Protein AF-A0A0F9BMJ4-F1 (afdb_monomer_lite)

Secondary structure (DSSP, 8-state):
---TT----TT--EEEES--HHHHHHHHHHHHHTT-SS-SEEEEE-TT-SSSEEEEEEEETTEEEEEEEESSHHHHHHH-TT-

Structure (mmCIF, N/CA/C/O backbone):
data_AF-A0A0F9BMJ4-F1
#
_entry.id   AF-A0A0F9BMJ4-F1
#
loop_
_atom_site.group_PDB
_atom_site.id
_atom_site.type_symbol
_atom_site.label_atom_id
_atom_site.label_alt_id
_atom_site.label_comp_id
_atom_site.label_asym_id
_atom_site.label_entity_id
_atom_site.label_seq_id
_atom_site.pdbx_PDB_ins_code
_atom_site.Cartn_x
_atom_site.Cartn_y
_atom_site.Cartn_z
_atom_site.occupancy
_atom_site.B_iso_or_equiv
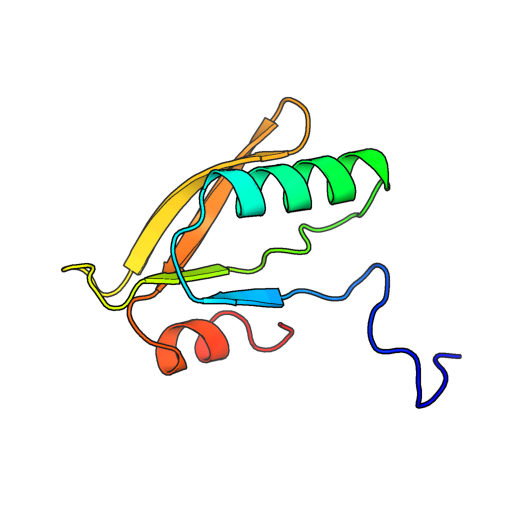_atom_site.auth_seq_id
_atom_site.auth_comp_id
_atom_site.auth_asym_id
_atom_site.auth_atom_id
_atom_site.pdbx_PDB_model_num
ATOM 1 N N . MET A 1 1 ? -11.735 -0.566 -24.012 1.00 65.75 1 MET A N 1
ATOM 2 C CA . MET A 1 1 ? -12.861 -0.598 -23.059 1.00 65.75 1 MET A CA 1
ATOM 3 C C . MET A 1 1 ? -12.570 -1.732 -22.099 1.00 65.75 1 MET A C 1
ATOM 5 O O . MET A 1 1 ? -11.985 -2.702 -22.558 1.00 65.75 1 MET A O 1
ATOM 9 N N . MET A 1 2 ? -12.845 -1.553 -20.810 1.00 71.31 2 MET A N 1
ATOM 10 C CA . MET A 1 2 ? -12.602 -2.573 -19.787 1.00 71.31 2 MET A CA 1
ATOM 11 C C . MET A 1 2 ? -13.752 -3.578 -19.830 1.00 71.31 2 MET A C 1
ATOM 13 O O . MET A 1 2 ? -14.907 -3.155 -19.898 1.00 71.31 2 MET A O 1
ATOM 17 N N . GLU A 1 3 ? -13.441 -4.867 -19.892 1.00 85.25 3 GLU A N 1
ATOM 18 C CA . GLU A 1 3 ? -14.458 -5.919 -19.924 1.00 85.25 3 GLU A CA 1
ATOM 19 C C . GLU A 1 3 ? -14.956 -6.216 -18.500 1.00 85.25 3 GLU A C 1
ATOM 21 O O . GLU A 1 3 ? -14.241 -5.978 -17.529 1.00 85.25 3 GLU A O 1
ATOM 26 N N . ASP A 1 4 ? -16.171 -6.755 -18.346 1.00 82.25 4 ASP A N 1
ATOM 27 C CA . ASP A 1 4 ? -16.780 -7.011 -17.022 1.00 82.25 4 ASP A CA 1
ATOM 28 C C . ASP A 1 4 ? -15.971 -7.988 -16.141 1.00 82.25 4 ASP A C 1
ATOM 30 O O . ASP A 1 4 ? -16.200 -8.078 -14.935 1.00 82.25 4 ASP A O 1
ATOM 34 N N . TYR A 1 5 ? -15.022 -8.731 -16.719 1.00 89.06 5 TYR A N 1
ATOM 35 C CA . TYR A 1 5 ? -14.141 -9.646 -15.991 1.00 89.06 5 TYR A CA 1
ATOM 36 C C . TYR A 1 5 ? -12.769 -9.051 -15.642 1.00 89.06 5 TYR A C 1
ATOM 38 O O . TYR A 1 5 ? -11.976 -9.718 -14.970 1.00 89.06 5 TYR A O 1
ATOM 46 N N . ASP A 1 6 ? -12.450 -7.837 -16.098 1.00 91.31 6 ASP A N 1
ATOM 47 C CA . ASP A 1 6 ? -11.159 -7.205 -15.836 1.00 91.31 6 ASP A CA 1
ATOM 48 C C . ASP A 1 6 ? -11.103 -6.720 -14.383 1.00 91.31 6 ASP A C 1
ATOM 50 O O . ASP A 1 6 ? -11.496 -5.607 -14.041 1.00 91.31 6 ASP A O 1
ATOM 54 N N . LEU A 1 7 ? -10.593 -7.584 -13.503 1.00 92.62 7 LEU A N 1
ATOM 55 C CA . LEU A 1 7 ? -10.495 -7.296 -12.070 1.00 92.62 7 LEU A CA 1
ATOM 56 C C . LEU A 1 7 ? -9.482 -6.187 -11.754 1.00 92.62 7 LEU A C 1
ATOM 58 O O . LEU A 1 7 ? -9.642 -5.480 -10.760 1.00 92.62 7 LEU A O 1
ATOM 62 N N . PHE A 1 8 ? -8.425 -6.061 -12.563 1.00 95.25 8 PHE A N 1
ATOM 63 C CA . PHE A 1 8 ? -7.309 -5.156 -12.301 1.00 95.25 8 PHE A CA 1
ATOM 64 C C . PHE A 1 8 ? -6.789 -4.494 -13.577 1.00 95.25 8 PHE A C 1
ATOM 66 O O . PHE A 1 8 ? -6.649 -5.137 -14.615 1.00 95.25 8 PHE A O 1
ATOM 73 N N . ASP A 1 9 ? -6.390 -3.232 -13.461 1.00 94.19 9 ASP A N 1
ATOM 74 C CA . ASP A 1 9 ? -5.650 -2.497 -14.478 1.00 94.19 9 ASP A CA 1
ATOM 75 C C . ASP A 1 9 ? -4.461 -1.727 -13.884 1.00 94.19 9 ASP A C 1
ATOM 77 O O . ASP A 1 9 ? -4.109 -1.821 -12.704 1.00 94.19 9 ASP A O 1
ATOM 81 N N . ARG A 1 10 ? -3.817 -0.921 -14.733 1.00 95.31 10 ARG A N 1
ATOM 82 C CA . ARG A 1 10 ? -2.684 -0.070 -14.347 1.00 95.31 10 ARG A CA 1
ATOM 83 C C . ARG A 1 10 ? -3.036 1.027 -13.331 1.00 95.31 10 ARG A C 1
ATOM 85 O O . ARG A 1 10 ? -2.120 1.637 -12.774 1.00 95.31 10 ARG A O 1
ATOM 92 N N . ASN A 1 11 ? -4.318 1.296 -13.098 1.00 94.81 11 ASN A N 1
ATOM 93 C CA . ASN A 1 11 ? -4.828 2.311 -12.181 1.00 94.81 11 ASN A CA 1
ATOM 94 C C . ASN A 1 11 ? -5.368 1.718 -10.874 1.00 94.81 11 ASN A C 1
ATOM 96 O O . ASN A 1 11 ? -5.492 2.468 -9.910 1.00 94.81 11 ASN A O 1
ATOM 100 N N . THR A 1 12 ? -5.628 0.407 -10.811 1.00 96.69 12 THR A N 1
ATOM 101 C CA . THR A 1 12 ? -6.084 -0.289 -9.602 1.00 96.69 12 THR A CA 1
ATOM 102 C C . THR A 1 12 ? -5.199 0.037 -8.410 1.00 96.69 12 THR A C 1
ATOM 104 O O . THR A 1 12 ? -3.990 -0.210 -8.437 1.00 96.69 12 THR A O 1
ATOM 107 N N . GLN A 1 13 ? -5.814 0.514 -7.337 1.00 97.75 13 GLN A N 1
ATOM 108 C CA . GLN A 1 13 ? -5.179 0.598 -6.035 1.00 97.75 13 GLN A CA 1
ATOM 109 C C . GLN A 1 13 ? -5.863 -0.374 -5.078 1.00 97.75 13 GLN A C 1
ATOM 111 O O . GLN A 1 13 ? -7.008 -0.747 -5.287 1.00 97.75 13 GLN A O 1
ATOM 116 N N . ALA A 1 14 ? -5.134 -0.815 -4.062 1.00 97.94 14 ALA A N 1
ATOM 117 C CA . ALA A 1 14 ? -5.583 -1.792 -3.094 1.00 97.94 14 ALA A CA 1
ATOM 118 C C . ALA A 1 14 ? -5.250 -1.335 -1.674 1.00 97.94 14 ALA A C 1
ATOM 120 O O . ALA A 1 14 ? -4.223 -0.694 -1.408 1.00 97.94 14 ALA A O 1
ATOM 121 N N . ILE A 1 15 ? -6.115 -1.732 -0.746 1.00 98.50 15 ILE A N 1
ATOM 122 C CA . ILE A 1 15 ? -5.914 -1.598 0.693 1.00 98.50 15 ILE A CA 1
ATOM 123 C C . ILE A 1 15 ? -5.401 -2.933 1.237 1.00 98.50 15 ILE A C 1
ATOM 125 O O . ILE A 1 15 ? -6.068 -3.961 1.128 1.00 98.50 15 ILE A O 1
ATOM 129 N N . ILE A 1 16 ? -4.225 -2.928 1.865 1.00 98.38 16 ILE A N 1
ATOM 130 C CA . ILE A 1 16 ? -3.619 -4.150 2.407 1.00 98.38 16 ILE A CA 1
ATOM 131 C C . ILE A 1 16 ? -4.035 -4.336 3.864 1.00 98.38 16 ILE A C 1
ATOM 133 O O . ILE A 1 16 ? -3.678 -3.537 4.729 1.00 98.38 16 ILE A O 1
ATOM 137 N N . TYR A 1 17 ? -4.766 -5.407 4.169 1.00 98.06 17 TYR A N 1
ATOM 138 C CA . TYR A 1 17 ? -5.116 -5.741 5.548 1.00 98.06 17 TYR A CA 1
ATOM 139 C C . TYR A 1 17 ? -4.003 -6.563 6.210 1.00 98.06 17 TYR A C 1
ATOM 141 O O . TYR A 1 17 ? -3.720 -7.693 5.819 1.00 98.06 17 TYR A O 1
ATOM 149 N N . GLY A 1 18 ? -3.387 -6.001 7.248 1.00 97.19 18 GLY A N 1
ATOM 150 C CA . GLY A 1 18 ? -2.228 -6.570 7.928 1.00 97.19 18 GLY A CA 1
ATOM 151 C C . GLY A 1 18 ? -0.912 -5.929 7.481 1.00 97.19 18 GLY A C 1
ATOM 152 O O . GLY A 1 18 ? -0.686 -5.635 6.310 1.00 97.19 18 GLY A O 1
ATOM 153 N N . PHE A 1 19 ? -0.003 -5.715 8.434 1.00 97.19 19 PHE A N 1
ATOM 154 C CA . PHE A 1 19 ? 1.244 -4.986 8.190 1.00 97.19 19 PHE A CA 1
ATOM 155 C C . PHE A 1 19 ? 2.368 -5.887 7.660 1.00 97.19 19 PHE A C 1
ATOM 157 O O . PHE A 1 19 ? 3.340 -6.186 8.351 1.00 97.19 19 PHE A O 1
ATOM 164 N N . GLN A 1 20 ? 2.216 -6.320 6.409 1.00 97.00 20 GLN A N 1
ATOM 165 C CA . GLN A 1 20 ? 3.135 -7.224 5.713 1.00 97.00 20 GLN A CA 1
ATOM 166 C C . GLN A 1 20 ? 4.208 -6.447 4.932 1.00 97.00 20 GLN A C 1
ATOM 168 O O . GLN A 1 20 ? 4.184 -6.402 3.704 1.00 97.00 20 GLN A O 1
ATOM 173 N N . VAL A 1 21 ? 5.166 -5.838 5.642 1.00 97.75 21 VAL A N 1
ATOM 174 C CA . VAL A 1 21 ? 6.190 -4.921 5.081 1.00 97.75 21 VAL A CA 1
ATOM 175 C C . VAL A 1 21 ? 6.852 -5.447 3.801 1.00 97.75 21 VAL A C 1
ATOM 177 O O . VAL A 1 21 ? 6.961 -4.727 2.813 1.00 97.75 21 VAL A O 1
ATOM 180 N N . ARG A 1 22 ? 7.254 -6.726 3.780 1.00 98.38 22 ARG A N 1
ATOM 181 C CA . ARG A 1 22 ? 7.915 -7.329 2.608 1.00 98.38 22 ARG A CA 1
ATOM 182 C C . ARG A 1 22 ? 6.983 -7.464 1.404 1.00 98.38 22 ARG A C 1
ATOM 184 O O . ARG A 1 22 ? 7.441 -7.309 0.280 1.00 98.38 22 ARG A O 1
ATOM 191 N N . ALA A 1 23 ? 5.710 -7.790 1.623 1.00 98.31 23 ALA A N 1
ATOM 192 C CA . ALA A 1 23 ? 4.736 -7.910 0.539 1.00 98.31 23 ALA A CA 1
ATOM 193 C C . ALA A 1 23 ? 4.403 -6.532 -0.043 1.00 98.31 23 ALA A C 1
ATOM 195 O O . ALA A 1 23 ? 4.404 -6.379 -1.258 1.00 98.31 23 ALA A O 1
ATOM 196 N N . ILE A 1 24 ? 4.231 -5.528 0.824 1.00 98.44 24 ILE A N 1
ATOM 197 C CA . ILE A 1 24 ? 4.011 -4.133 0.424 1.00 98.44 24 ILE A CA 1
ATOM 198 C C . ILE A 1 24 ? 5.159 -3.647 -0.465 1.00 98.44 24 ILE A C 1
ATOM 200 O O . ILE A 1 24 ? 4.905 -3.207 -1.580 1.00 98.44 24 ILE A O 1
ATOM 204 N N . GLN A 1 25 ? 6.415 -3.794 -0.024 1.00 98.69 25 GLN A N 1
ATOM 205 C CA . GLN A 1 25 ? 7.560 -3.357 -0.828 1.00 98.69 25 GLN A CA 1
ATOM 206 C C . GLN A 1 25 ? 7.629 -4.093 -2.171 1.00 98.69 25 GLN A C 1
ATOM 208 O O . GLN A 1 25 ? 7.826 -3.458 -3.195 1.00 98.69 25 GLN A O 1
ATOM 213 N N . ARG A 1 26 ? 7.373 -5.407 -2.203 1.00 98.69 26 ARG A N 1
ATOM 214 C CA . ARG A 1 26 ? 7.388 -6.181 -3.457 1.00 98.69 26 ARG A CA 1
ATOM 215 C C . ARG A 1 26 ? 6.302 -5.757 -4.446 1.00 98.69 26 ARG A C 1
ATOM 217 O O . ARG A 1 26 ? 6.549 -5.802 -5.646 1.00 98.69 26 ARG A O 1
ATOM 224 N N . MET A 1 27 ? 5.123 -5.353 -3.965 1.00 98.56 27 MET A N 1
ATOM 225 C CA . MET A 1 27 ? 4.085 -4.775 -4.827 1.00 98.56 27 MET A CA 1
ATOM 226 C C . MET A 1 27 ? 4.558 -3.447 -5.429 1.00 98.56 27 MET A C 1
ATOM 228 O O . MET A 1 27 ? 4.430 -3.250 -6.631 1.00 98.56 27 MET A O 1
ATOM 232 N N . LEU A 1 28 ? 5.182 -2.583 -4.623 1.00 98.69 28 LEU A N 1
ATOM 233 C CA . LEU A 1 28 ? 5.736 -1.306 -5.087 1.00 98.69 28 LEU A CA 1
ATOM 234 C C . LEU A 1 28 ? 6.894 -1.492 -6.078 1.00 98.69 28 LEU A C 1
ATOM 236 O O . LEU A 1 28 ? 6.969 -0.782 -7.078 1.00 98.69 28 LEU A O 1
ATOM 240 N N . ASP A 1 29 ? 7.774 -2.463 -5.832 1.00 98.69 29 ASP A N 1
ATOM 241 C CA . ASP A 1 29 ? 8.873 -2.802 -6.739 1.00 98.69 29 ASP A CA 1
ATOM 242 C C . ASP A 1 29 ? 8.326 -3.281 -8.092 1.00 98.69 29 ASP A C 1
ATOM 244 O O . ASP A 1 29 ? 8.785 -2.835 -9.146 1.00 98.69 29 ASP A O 1
ATOM 248 N N . PHE A 1 30 ? 7.308 -4.152 -8.069 1.00 98.62 30 PHE A N 1
ATOM 249 C CA . PHE A 1 30 ? 6.610 -4.603 -9.272 1.00 98.62 30 PHE A CA 1
ATOM 250 C C . PHE A 1 30 ? 5.979 -3.428 -10.023 1.00 98.62 30 PHE A C 1
ATOM 252 O O . PHE A 1 30 ? 6.206 -3.273 -11.222 1.00 98.62 30 PHE A O 1
ATOM 259 N N . ASP A 1 31 ? 5.249 -2.561 -9.319 1.00 98.56 31 ASP A N 1
ATOM 260 C CA . ASP A 1 31 ? 4.612 -1.387 -9.909 1.00 98.56 31 ASP A CA 1
ATOM 261 C C . ASP A 1 31 ? 5.626 -0.460 -10.599 1.00 98.56 31 ASP A C 1
ATOM 263 O O . ASP A 1 31 ? 5.373 0.030 -11.705 1.00 98.56 31 ASP A O 1
ATOM 267 N N . TYR A 1 32 ? 6.785 -0.251 -9.966 1.00 98.50 32 TYR A N 1
ATOM 268 C CA . TYR A 1 32 ? 7.871 0.562 -10.503 1.00 98.50 32 TYR A CA 1
ATOM 269 C C . TYR A 1 32 ? 8.464 -0.051 -11.778 1.00 98.50 32 TYR A C 1
ATOM 271 O O . TYR A 1 32 ? 8.604 0.641 -12.790 1.00 98.50 32 TYR A O 1
ATOM 279 N N . VAL A 1 33 ? 8.760 -1.357 -11.773 1.00 98.38 33 VAL A N 1
ATOM 280 C CA . VAL A 1 33 ? 9.275 -2.075 -12.955 1.00 98.38 33 VAL A CA 1
ATOM 281 C C . VAL A 1 33 ? 8.248 -2.080 -14.093 1.00 98.38 33 VAL A C 1
ATOM 283 O O . VAL A 1 33 ? 8.615 -1.904 -15.256 1.00 98.38 33 VAL A O 1
ATOM 286 N N . CYS A 1 34 ? 6.958 -2.182 -13.768 1.00 98.12 34 CYS A N 1
ATOM 287 C CA . CYS A 1 34 ? 5.851 -2.045 -14.716 1.00 98.12 34 CYS A CA 1
ATOM 288 C C . CYS A 1 34 ? 5.603 -0.600 -15.182 1.00 98.12 34 CYS A C 1
ATOM 290 O O . CYS A 1 34 ? 4.696 -0.375 -15.984 1.00 98.12 34 CYS A O 1
ATOM 292 N N . ARG A 1 35 ? 6.394 0.378 -14.716 1.00 97.88 35 ARG A N 1
ATOM 293 C CA . ARG A 1 35 ? 6.282 1.804 -15.064 1.00 97.88 35 ARG A CA 1
ATOM 294 C C . ARG A 1 35 ? 4.891 2.373 -14.787 1.00 97.88 35 ARG A C 1
ATOM 296 O O . ARG A 1 35 ? 4.368 3.180 -15.559 1.00 97.88 35 ARG A O 1
ATOM 303 N N . ARG A 1 36 ? 4.265 1.938 -13.694 1.00 98.12 36 ARG A N 1
ATOM 304 C CA . ARG A 1 36 ? 3.011 2.544 -13.248 1.00 98.12 36 ARG A CA 1
ATOM 305 C C . ARG A 1 36 ? 3.259 3.992 -12.851 1.00 98.12 36 ARG A C 1
ATOM 307 O O . ARG A 1 36 ? 4.328 4.355 -12.377 1.00 98.12 36 ARG A O 1
ATOM 314 N N . GLU A 1 37 ? 2.244 4.822 -13.036 1.00 96.31 37 GLU A N 1
ATOM 315 C CA . GLU A 1 37 ? 2.311 6.232 -12.637 1.00 96.31 37 GLU A CA 1
ATOM 316 C C . GLU A 1 37 ? 2.046 6.407 -11.138 1.00 96.31 37 GLU A C 1
ATOM 318 O O . GLU A 1 37 ? 2.429 7.416 -10.552 1.00 96.31 37 GLU A O 1
ATOM 323 N N . LYS A 1 38 ? 1.374 5.428 -10.515 1.00 95.19 38 LYS A N 1
ATOM 324 C CA . LYS A 1 38 ? 0.942 5.464 -9.117 1.00 95.19 38 LYS A CA 1
ATOM 325 C C . LYS A 1 38 ? 1.148 4.095 -8.456 1.00 95.19 38 LYS A C 1
ATOM 327 O O . LYS A 1 38 ? 0.946 3.082 -9.133 1.00 95.19 38 LYS A O 1
ATOM 332 N N . PRO A 1 39 ? 1.475 4.057 -7.152 1.00 97.56 39 PRO A N 1
ATOM 333 C CA . PRO A 1 39 ? 1.496 2.827 -6.370 1.00 97.56 39 PRO A CA 1
ATOM 334 C C . PRO A 1 39 ? 0.163 2.077 -6.384 1.00 97.56 39 PRO A C 1
ATOM 336 O O . PRO A 1 39 ? -0.894 2.683 -6.183 1.00 97.56 39 PRO A O 1
ATOM 339 N N . SER A 1 40 ? 0.224 0.754 -6.535 1.00 98.25 40 SER A N 1
ATOM 340 C CA . SER A 1 40 ? -0.921 -0.139 -6.328 1.00 98.25 40 SER A CA 1
ATOM 341 C C . SER A 1 40 ? -1.313 -0.236 -4.859 1.00 98.25 40 SER A C 1
ATOM 343 O O . SER A 1 40 ? -2.479 -0.433 -4.552 1.00 98.25 40 SER A O 1
ATOM 345 N N . VAL A 1 41 ? -0.379 -0.057 -3.925 1.00 98.44 41 VAL A N 1
ATOM 346 C CA . VAL A 1 41 ? -0.695 -0.022 -2.493 1.00 98.44 41 VAL A CA 1
ATOM 347 C C . VAL A 1 41 ? -1.126 1.392 -2.108 1.00 98.44 41 VAL A C 1
ATOM 349 O O . VAL A 1 41 ? -0.288 2.283 -1.984 1.00 98.44 41 VAL A O 1
ATOM 352 N N . ALA A 1 42 ? -2.427 1.598 -1.890 1.00 98.31 42 ALA A N 1
ATOM 353 C CA . ALA A 1 42 ? -2.957 2.884 -1.429 1.00 98.31 42 ALA A CA 1
ATOM 354 C C . ALA A 1 42 ? -2.677 3.113 0.060 1.00 98.31 42 ALA A C 1
ATOM 356 O O . ALA A 1 42 ? -2.238 4.190 0.463 1.00 98.31 42 ALA A O 1
ATOM 357 N N . CYS A 1 43 ? -2.945 2.096 0.882 1.00 98.62 43 CYS A N 1
ATOM 358 C CA . CYS A 1 43 ? -2.717 2.138 2.321 1.00 98.62 43 CYS A CA 1
ATOM 359 C C . CYS A 1 43 ? -2.696 0.734 2.938 1.00 98.62 43 CYS A C 1
ATOM 361 O O . CYS A 1 43 ? -2.965 -0.273 2.278 1.00 98.62 43 CYS A O 1
ATOM 363 N N . VAL A 1 44 ? -2.391 0.680 4.234 1.00 98.69 44 VAL A N 1
ATOM 364 C CA . VAL A 1 44 ? -2.402 -0.545 5.039 1.00 98.69 44 VAL A CA 1
ATOM 365 C C . VAL A 1 44 ? -3.384 -0.396 6.194 1.00 98.69 44 VAL A C 1
ATOM 367 O O . VAL A 1 44 ? -3.489 0.672 6.792 1.00 98.69 44 VAL A O 1
ATOM 370 N N . ILE A 1 45 ? -4.055 -1.476 6.580 1.00 98.62 45 ILE A N 1
ATOM 371 C CA . ILE A 1 45 ? -4.816 -1.550 7.827 1.00 98.62 45 ILE A CA 1
ATOM 372 C C . ILE A 1 45 ? -4.036 -2.384 8.846 1.00 98.62 45 ILE A C 1
ATOM 374 O O . ILE A 1 45 ? -3.675 -3.531 8.584 1.00 98.62 45 ILE A O 1
ATOM 378 N N . ARG A 1 46 ? -3.794 -1.828 10.038 1.00 98.38 46 ARG A N 1
ATOM 379 C CA . ARG A 1 46 ? -3.176 -2.525 11.179 1.00 98.38 46 ARG A CA 1
ATOM 380 C C . ARG A 1 46 ? -4.000 -2.274 12.450 1.00 98.38 46 ARG A C 1
ATOM 382 O O . ARG A 1 46 ? -3.731 -1.303 13.156 1.00 98.38 46 ARG A O 1
ATOM 389 N N . PRO A 1 47 ? -4.969 -3.144 12.790 1.00 97.75 47 PRO A N 1
ATOM 390 C CA . PRO A 1 47 ? -5.882 -2.916 13.919 1.00 97.75 47 PRO A CA 1
ATOM 391 C C . PRO A 1 47 ? -5.204 -2.917 15.292 1.00 97.75 47 PRO A C 1
ATOM 393 O O . PRO A 1 47 ? -5.670 -2.262 16.221 1.00 97.75 47 PRO A O 1
ATOM 396 N N . THR A 1 48 ? -4.084 -3.633 15.413 1.00 96.94 48 THR A N 1
ATOM 397 C CA . THR A 1 48 ? -3.333 -3.811 16.664 1.00 96.94 48 THR A CA 1
ATOM 398 C C . THR A 1 48 ? -2.528 -2.581 17.082 1.00 96.94 48 THR A C 1
ATOM 400 O O . THR A 1 48 ? -1.947 -2.569 18.163 1.00 96.94 48 THR A O 1
ATOM 403 N N . GLN A 1 49 ? -2.467 -1.538 16.249 1.00 96.69 49 GLN A N 1
ATOM 404 C CA . GLN A 1 49 ? -1.697 -0.338 16.563 1.00 96.69 49 GLN A CA 1
ATOM 405 C C . GLN A 1 49 ? -2.433 0.589 17.548 1.00 96.69 49 GLN A C 1
ATOM 407 O O . GLN A 1 49 ? -3.665 0.673 17.562 1.00 96.69 49 GLN A O 1
ATOM 412 N N . ALA A 1 50 ? -1.672 1.321 18.367 1.00 96.56 50 ALA A N 1
ATOM 413 C CA . ALA A 1 50 ? -2.240 2.242 19.353 1.00 96.56 50 ALA A CA 1
ATOM 414 C C . ALA A 1 50 ? -2.920 3.449 18.680 1.00 96.56 50 ALA A C 1
ATOM 416 O O . ALA A 1 50 ? -4.115 3.675 18.887 1.00 96.56 50 ALA A O 1
ATOM 417 N N . ALA A 1 51 ? -2.176 4.171 17.835 1.00 97.75 51 ALA A N 1
ATOM 418 C CA . ALA A 1 51 ? -2.633 5.377 17.145 1.00 97.75 51 ALA A CA 1
ATOM 419 C C . ALA A 1 51 ? -3.680 5.090 16.053 1.00 97.75 51 ALA A C 1
ATOM 421 O O . ALA A 1 51 ? -3.697 4.023 15.444 1.00 97.75 51 ALA A O 1
ATOM 422 N N . ALA A 1 52 ? -4.542 6.063 15.752 1.00 97.69 52 ALA A N 1
ATOM 423 C CA . ALA A 1 52 ? -5.513 5.930 14.661 1.00 97.69 52 ALA A CA 1
ATOM 424 C C . ALA A 1 52 ? -4.835 5.849 13.278 1.00 97.69 52 ALA A C 1
ATOM 426 O O . ALA A 1 52 ? -5.295 5.109 12.404 1.00 97.69 52 ALA A O 1
ATOM 427 N N . VAL A 1 53 ? -3.730 6.582 13.115 1.00 98.25 53 VAL A N 1
ATOM 428 C CA . VAL A 1 53 ? -2.932 6.672 11.890 1.00 98.25 53 VAL A CA 1
ATOM 429 C C . VAL A 1 53 ? -1.458 6.510 12.248 1.00 98.25 53 VAL A C 1
ATOM 431 O O . VAL A 1 53 ? -0.985 7.071 13.235 1.00 98.25 53 VAL A O 1
ATOM 434 N N . ALA A 1 54 ? -0.739 5.747 11.438 1.00 98.06 54 ALA A N 1
ATOM 435 C CA . ALA A 1 54 ? 0.712 5.669 11.426 1.00 98.06 54 ALA A CA 1
ATOM 436 C C . ALA A 1 54 ? 1.204 5.724 9.974 1.00 98.06 54 ALA A C 1
ATOM 438 O O . ALA A 1 54 ? 0.409 5.731 9.036 1.00 98.06 54 ALA A O 1
ATOM 439 N N . TYR A 1 55 ? 2.518 5.743 9.791 1.00 98.00 55 TYR A N 1
ATOM 440 C CA . TYR A 1 55 ? 3.143 5.867 8.482 1.00 98.00 55 TYR A CA 1
ATOM 441 C C . TYR A 1 55 ? 4.257 4.834 8.339 1.00 98.00 55 TYR A C 1
ATOM 443 O O . TYR A 1 55 ? 5.013 4.591 9.281 1.00 98.00 55 TYR A O 1
ATOM 451 N N . HIS A 1 56 ? 4.345 4.216 7.166 1.00 98.06 56 HIS A N 1
ATOM 452 C CA . HIS A 1 56 ? 5.405 3.286 6.807 1.00 98.06 56 HIS A CA 1
ATOM 453 C C . HIS A 1 56 ? 6.249 3.881 5.685 1.00 98.06 56 HIS A C 1
ATOM 455 O O . HIS A 1 56 ? 5.734 4.180 4.613 1.00 98.06 56 HIS A O 1
ATOM 461 N N . LYS A 1 57 ? 7.548 4.041 5.934 1.00 98.44 57 LYS A N 1
ATOM 462 C CA . LYS A 1 57 ? 8.518 4.391 4.898 1.00 98.44 57 LYS A CA 1
ATOM 463 C C . LYS A 1 57 ? 8.768 3.175 3.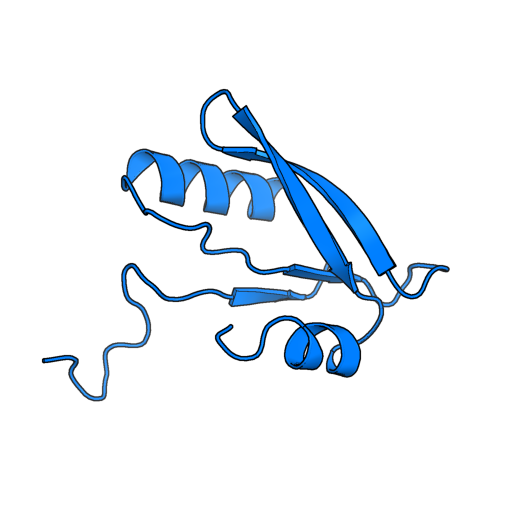999 1.00 98.44 57 LYS A C 1
ATOM 465 O O . LYS A 1 57 ? 9.085 2.105 4.515 1.00 98.44 57 LYS A O 1
ATOM 470 N N . ALA A 1 58 ? 8.649 3.370 2.693 1.00 98.25 58 ALA A N 1
ATOM 471 C CA . ALA A 1 58 ? 8.893 2.380 1.648 1.00 98.25 58 ALA A CA 1
ATOM 472 C C . ALA A 1 58 ? 9.683 3.021 0.495 1.00 98.25 58 ALA A C 1
ATOM 474 O O . ALA A 1 58 ? 9.940 4.226 0.514 1.00 98.25 58 ALA A O 1
ATOM 475 N N . PHE A 1 59 ? 10.058 2.233 -0.509 1.00 98.38 59 PHE A N 1
ATOM 476 C CA . PHE A 1 59 ? 10.765 2.714 -1.695 1.00 98.38 59 PHE A CA 1
ATOM 477 C C . PHE A 1 59 ? 9.906 2.611 -2.957 1.00 98.38 59 PHE A C 1
ATOM 479 O O . PHE A 1 59 ? 9.155 1.654 -3.138 1.00 98.38 59 PHE A O 1
ATOM 486 N N . TRP A 1 60 ? 10.054 3.593 -3.841 1.00 98.19 60 TRP A N 1
ATOM 487 C CA . TRP A 1 60 ? 9.536 3.619 -5.202 1.00 98.19 60 TRP A CA 1
ATOM 488 C C . TRP A 1 60 ? 10.712 3.803 -6.163 1.00 98.19 60 TRP A C 1
ATOM 490 O O . TRP A 1 60 ? 11.202 4.918 -6.388 1.00 98.19 60 TRP A O 1
ATOM 500 N N . GLY A 1 61 ? 11.240 2.683 -6.658 1.00 96.31 61 GLY A N 1
ATOM 501 C CA . GLY A 1 61 ? 12.569 2.663 -7.262 1.00 96.31 61 GLY A CA 1
ATOM 502 C C . GLY A 1 61 ? 13.615 3.104 -6.238 1.00 96.31 61 GLY A C 1
ATOM 503 O O . GLY A 1 61 ? 13.719 2.530 -5.160 1.00 96.31 61 GLY A O 1
ATOM 504 N N . SER A 1 62 ? 14.368 4.156 -6.551 1.00 96.44 62 SER A N 1
ATOM 505 C CA . SER A 1 62 ? 15.370 4.732 -5.644 1.00 96.44 62 SER A CA 1
ATOM 506 C C . SER A 1 62 ? 14.826 5.801 -4.687 1.00 96.44 62 SER A C 1
ATOM 508 O O . SER A 1 62 ? 15.584 6.303 -3.861 1.00 96.44 62 SER A O 1
ATOM 510 N N . HIS A 1 63 ? 13.555 6.200 -4.807 1.00 97.12 63 HIS A N 1
ATOM 511 C CA . HIS A 1 63 ? 12.980 7.292 -4.016 1.00 97.12 63 HIS A CA 1
ATOM 512 C C . HIS A 1 63 ? 12.236 6.755 -2.795 1.00 97.12 63 HIS A C 1
ATOM 514 O O . HIS A 1 63 ? 11.474 5.798 -2.904 1.00 97.12 63 HIS A O 1
ATOM 520 N N . GLU A 1 64 ? 12.410 7.391 -1.638 1.00 97.94 64 GLU A N 1
ATOM 521 C CA . GLU A 1 64 ? 11.609 7.070 -0.456 1.00 97.94 64 GLU A CA 1
ATOM 522 C C . GLU A 1 64 ? 10.196 7.651 -0.585 1.00 97.94 64 GLU A C 1
ATOM 524 O O . GLU A 1 64 ? 10.014 8.821 -0.923 1.00 97.94 64 GLU A O 1
ATOM 529 N N . ILE A 1 65 ? 9.195 6.836 -0.265 1.00 98.00 65 ILE A N 1
ATOM 530 C CA . ILE A 1 65 ? 7.787 7.223 -0.177 1.00 98.00 65 ILE A CA 1
ATOM 531 C C . ILE A 1 65 ? 7.205 6.810 1.175 1.00 98.00 65 ILE A C 1
ATOM 533 O O . ILE A 1 65 ? 7.790 6.024 1.925 1.00 98.00 65 ILE A O 1
ATOM 537 N N . VAL A 1 66 ? 6.024 7.336 1.489 1.00 98.06 66 VAL A N 1
ATOM 538 C CA . VAL A 1 66 ? 5.303 7.015 2.719 1.00 98.06 66 VAL A CA 1
ATOM 539 C C . VAL A 1 66 ? 3.962 6.375 2.384 1.00 98.06 66 VAL A C 1
ATOM 541 O O . VAL A 1 66 ? 3.154 6.957 1.669 1.00 98.06 66 VAL A O 1
ATOM 544 N N . VAL A 1 67 ? 3.713 5.197 2.955 1.00 98.31 67 VAL A N 1
ATOM 545 C CA . VAL A 1 67 ? 2.433 4.488 2.889 1.00 98.31 67 VAL A CA 1
ATOM 546 C C . VAL A 1 67 ? 1.682 4.694 4.212 1.00 98.31 67 VAL A C 1
ATOM 548 O O . VAL A 1 67 ? 2.221 4.357 5.275 1.00 98.31 67 VAL A O 1
ATOM 551 N N . PRO A 1 68 ? 0.455 5.245 4.200 1.00 98.44 68 PRO A N 1
ATOM 552 C CA . PRO A 1 68 ? -0.329 5.424 5.416 1.00 98.44 68 PRO A CA 1
ATOM 553 C C . PRO A 1 68 ? -0.825 4.080 5.966 1.00 98.44 68 PRO A C 1
ATOM 555 O O . PRO A 1 68 ? -1.167 3.158 5.222 1.00 98.44 68 PRO A O 1
ATOM 558 N N . ILE A 1 69 ? -0.877 3.978 7.294 1.00 98.69 69 ILE A N 1
ATOM 559 C CA . ILE A 1 69 ? -1.364 2.807 8.024 1.00 98.69 69 ILE A CA 1
ATOM 560 C C . ILE A 1 69 ? -2.519 3.226 8.928 1.00 98.69 69 ILE A C 1
ATOM 562 O O . ILE A 1 69 ? -2.322 3.909 9.936 1.00 98.69 69 ILE A O 1
ATOM 566 N N . TYR A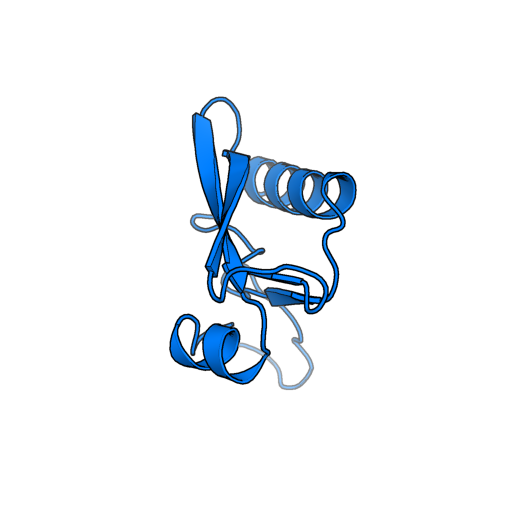 1 70 ? -3.721 2.762 8.623 1.00 98.75 70 TYR A N 1
ATOM 567 C CA . TYR A 1 70 ? -4.922 3.054 9.394 1.00 98.75 70 TYR A CA 1
ATOM 568 C C . TYR A 1 70 ? -5.241 1.948 10.391 1.00 98.75 70 TYR A C 1
ATOM 570 O O . TYR A 1 70 ? -4.997 0.765 10.156 1.00 98.75 70 TYR A O 1
ATOM 578 N N . LYS A 1 71 ? -5.824 2.329 11.529 1.00 98.62 71 LYS A N 1
ATOM 579 C CA . LYS A 1 71 ? -6.282 1.357 12.528 1.00 98.62 71 LYS A CA 1
ATOM 580 C C . LYS A 1 71 ? -7.553 0.629 12.085 1.00 98.62 71 LYS A C 1
ATOM 582 O O . LYS A 1 71 ? -7.744 -0.532 12.430 1.00 98.62 71 LYS A O 1
ATOM 587 N N . THR A 1 72 ? -8.425 1.301 11.334 1.00 98.44 72 THR A N 1
ATOM 588 C CA . THR A 1 72 ? -9.746 0.782 10.959 1.00 98.44 72 THR A CA 1
ATOM 589 C C . THR A 1 72 ? -9.976 0.863 9.456 1.00 98.44 72 THR A C 1
ATOM 591 O O . THR A 1 72 ? -9.452 1.751 8.781 1.00 98.44 72 THR A O 1
ATOM 594 N N . LEU A 1 73 ? -10.818 -0.040 8.945 1.00 97.88 73 LEU A N 1
ATOM 595 C CA . LEU A 1 73 ? -11.272 -0.015 7.553 1.00 97.88 73 LEU A CA 1
ATOM 596 C C . LEU A 1 73 ? -11.985 1.298 7.215 1.00 97.88 73 LEU A C 1
ATOM 598 O O . LEU A 1 73 ? -11.728 1.880 6.170 1.00 97.88 73 LEU A O 1
ATOM 602 N N . GLN A 1 74 ? -12.816 1.806 8.129 1.00 98.12 74 GLN A N 1
ATOM 603 C CA . GLN A 1 74 ? -13.560 3.051 7.929 1.00 98.12 74 GLN A CA 1
ATOM 604 C C . GLN A 1 74 ? -12.640 4.260 7.689 1.00 98.12 74 GLN A C 1
ATOM 606 O O . GLN A 1 74 ? -12.946 5.112 6.859 1.00 98.12 74 GLN A O 1
ATOM 611 N N . LEU A 1 75 ? -11.498 4.333 8.386 1.00 98.12 75 LEU A N 1
ATOM 612 C CA . LEU A 1 75 ? -10.493 5.370 8.141 1.00 98.12 75 LEU A CA 1
ATOM 613 C C . LEU A 1 75 ? -9.821 5.192 6.776 1.00 98.12 75 LEU A C 1
ATOM 615 O O . LEU A 1 75 ? -9.632 6.181 6.072 1.00 98.12 75 LEU A O 1
ATOM 619 N N . ALA A 1 76 ? -9.492 3.955 6.401 1.00 98.38 76 ALA A N 1
ATOM 620 C CA . ALA A 1 76 ? -8.848 3.654 5.128 1.00 98.38 76 ALA A CA 1
ATOM 621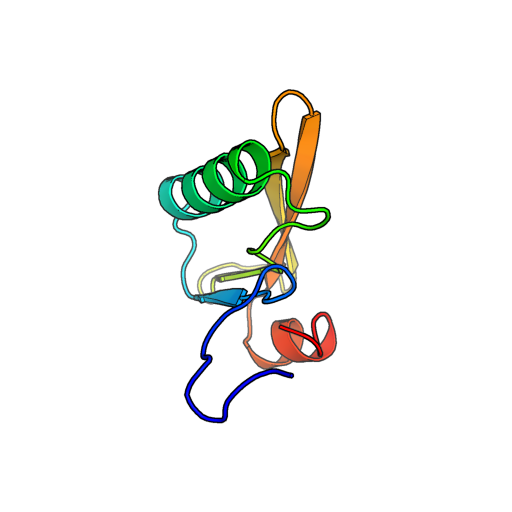 C C . ALA A 1 76 ? -9.733 4.050 3.934 1.00 98.38 76 ALA A C 1
ATOM 623 O O . ALA A 1 76 ? -9.318 4.875 3.126 1.00 98.38 76 ALA A O 1
ATOM 624 N N . ILE A 1 77 ? -10.982 3.573 3.880 1.00 97.88 77 ILE A N 1
ATOM 625 C CA . ILE A 1 77 ? -11.903 3.862 2.762 1.00 97.88 77 ILE A CA 1
ATOM 626 C C . ILE A 1 77 ? -12.279 5.346 2.676 1.00 97.88 77 ILE A C 1
ATOM 628 O O . ILE A 1 77 ? -12.471 5.877 1.588 1.00 97.88 77 ILE A O 1
ATOM 632 N N . LYS A 1 78 ? -12.340 6.051 3.817 1.00 98.12 78 LYS A N 1
ATOM 633 C CA . LYS A 1 78 ? -12.610 7.496 3.841 1.00 98.12 78 LYS A CA 1
ATOM 634 C C . LYS A 1 78 ? -11.478 8.299 3.192 1.00 98.12 78 LYS A C 1
ATOM 636 O O . LYS A 1 78 ? -11.750 9.311 2.556 1.00 98.12 78 LYS A O 1
ATOM 641 N N . ASN A 1 79 ? -10.225 7.886 3.393 1.00 98.19 79 ASN A N 1
ATOM 642 C CA . ASN A 1 79 ? -9.054 8.592 2.862 1.00 98.19 79 ASN A CA 1
ATOM 643 C C . ASN A 1 79 ? -8.620 8.082 1.477 1.00 98.19 79 ASN A C 1
ATOM 645 O O . ASN A 1 79 ? -7.905 8.789 0.773 1.00 98.19 79 ASN A O 1
ATOM 649 N N . HIS A 1 80 ? -9.065 6.889 1.075 1.00 97.25 80 HIS A N 1
ATOM 650 C CA . HIS A 1 80 ? -8.728 6.254 -0.199 1.00 97.25 80 HIS A CA 1
ATOM 651 C C . HIS A 1 80 ? -9.991 5.723 -0.903 1.00 97.25 80 HIS A C 1
ATOM 653 O O . HIS A 1 80 ? -10.148 4.514 -1.031 1.00 97.25 80 HIS A O 1
ATOM 659 N N . PRO A 1 81 ? -10.902 6.601 -1.366 1.00 95.69 81 PRO A N 1
ATOM 660 C CA . PRO A 1 81 ? -12.185 6.191 -1.950 1.00 95.69 81 PRO A CA 1
ATOM 661 C C . PRO A 1 81 ? -12.074 5.500 -3.320 1.00 95.69 81 PRO A C 1
ATOM 663 O O . PRO A 1 81 ? -13.051 4.931 -3.787 1.00 95.69 81 PRO A O 1
ATOM 666 N N . ASN A 1 82 ? -10.906 5.576 -3.966 1.00 88.38 82 ASN A N 1
ATOM 667 C CA . ASN A 1 82 ? -10.638 4.983 -5.282 1.00 88.38 82 ASN A CA 1
ATOM 668 C C . ASN A 1 82 ? -9.820 3.677 -5.192 1.00 88.38 82 ASN A C 1
ATOM 670 O O . ASN A 1 82 ? -9.284 3.232 -6.207 1.00 88.38 82 ASN A O 1
ATOM 674 N N . ALA A 1 83 ? -9.642 3.143 -3.980 1.00 86.56 83 ALA A N 1
ATOM 675 C CA . ALA A 1 83 ? -8.902 1.913 -3.699 1.00 86.56 83 ALA A CA 1
ATOM 676 C C . ALA A 1 83 ? -9.834 0.768 -3.285 1.00 86.56 83 ALA A C 1
ATOM 678 O O . ALA A 1 83 ? -11.012 1.051 -2.968 1.00 86.56 83 ALA A O 1
#

Organism: NCBI:txid412755

Radius of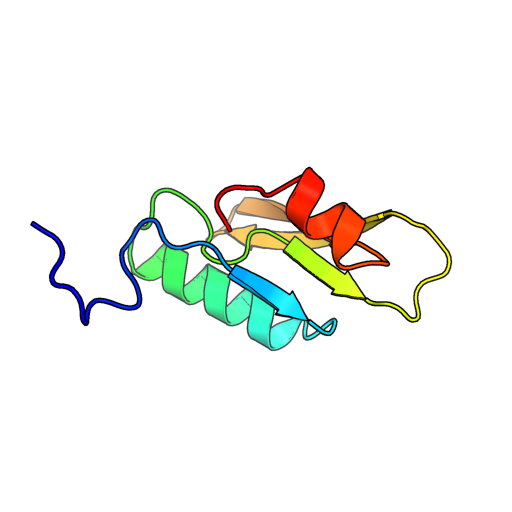 gyration: 13.26 Å; chains: 1; bounding box: 32×18×42 Å

InterPro domains:
  IPR002020 Citrate synthase [PTHR23118] (7-82)

pLDDT: mean 96.23, std 5.33, range [65.75, 98.75]

Sequence (83 aa):
MMEDYDLFDRNTQAIIYGFQVRAIQRMLDFDYVCRREKPSVACVIRPTQAAAVA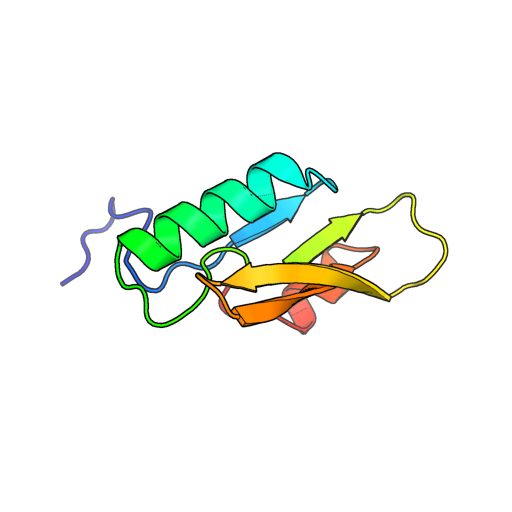YHKAFWGSHEIVVPIYKTLQLAIKNHPNA

Foldseek 3Di:
DDDPPCPDDLQAADEAEDDPPVVQQVQLVVNLVVVRPDGNHQAYEDQPDDDQKDWDWYDNPPDIDIHIYGNDPVVSCVVCVRD